Protein AF-A0A3D2C7F5-F1 (afdb_monomer)

Radius of gyration: 12.33 Å; Cα contacts (8 Å, |Δi|>4): 79; chains: 1; bounding box: 28×34×26 Å

Nearest PDB structures (foldseek):
  7ywy-assembly1_a  TM=8.731E-01  e=3.861E-03  Escherichia coli
  3qou-assembly1_A  TM=8.727E-01  e=4.564E-03  Escherichia coli K-12
  2r5s-assembly2_B  TM=8.500E-01  e=1.054E-02  Vibrio parahaemolyticus RIMD 2210633
  3qdn-assembly2_B  TM=8.853E-01  e=1.557E-02  Salmonella enterica subsp. enterica serovar Typhimurium
  3qdn-assembly1_A  TM=8.895E-01  e=3.040E-02  Salmonella enterica subsp. enterica serovar Typhimurium

Secondary structure (DSSP, 8-state):
-HHHHHHHHHH-TT-HHHHHHHHHHHHHTT-HHHHHHHHHHHHHH-TTHHHHHHHHHHHHHHHHH-TT-HHHHH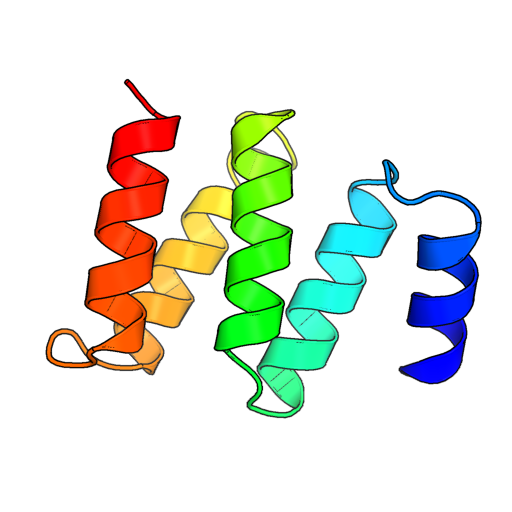HHHHHHHHH-

Mean predicted aligned error: 3.15 Å

Solvent-accessible surface area (backbone atoms only — not comparable to full-atom values): 4615 Å² total; per-residue (Å²): 108,76,67,59,48,48,55,53,29,73,76,40,78,80,39,58,70,49,40,50,54,46,19,52,52,28,45,76,73,64,39,50,68,63,13,47,54,35,30,52,48,41,37,67,76,42,53,62,46,77,83,32,40,38,57,54,50,46,56,50,52,26,59,75,63,28,86,85,27,69,65,34,51,55,50,50,53,52,50,54,68,61,76,110

Foldseek 3Di:
DLVVLVVVCVVPVPPLVSLQVNLVVCVVVVNPLSNLVSLLVCCLVPCCVPHNVSVVVLVVSLVVCPVPDPSSVVSVVSSVVSVD

Structure (mmCIF, N/CA/C/O backbone):
data_AF-A0A3D2C7F5-F1
#
_entry.id   AF-A0A3D2C7F5-F1
#
loop_
_atom_site.group_PDB
_atom_site.id
_atom_site.type_symbol
_atom_site.label_atom_id
_atom_site.label_alt_id
_atom_site.label_comp_id
_atom_site.label_asym_id
_atom_site.label_entity_id
_atom_site.label_seq_id
_atom_site.pdbx_PDB_ins_code
_atom_site.Cartn_x
_atom_site.Cartn_y
_atom_site.Cartn_z
_atom_site.occupancy
_atom_site.B_iso_or_equiv
_atom_site.auth_seq_id
_atom_site.auth_comp_id
_atom_site.auth_asym_id
_atom_site.auth_atom_id
_atom_site.pdbx_PDB_model_num
ATOM 1 N N . SER A 1 1 ? 0.600 -19.460 2.205 1.00 59.19 1 SER A N 1
ATOM 2 C CA . SER A 1 1 ? 0.252 -18.868 3.518 1.00 59.19 1 SER A CA 1
ATOM 3 C C . SER A 1 1 ? 0.983 -17.539 3.665 1.00 59.19 1 SER A C 1
ATOM 5 O O . SER A 1 1 ? 1.975 -17.351 2.970 1.00 59.19 1 SER A O 1
ATOM 7 N N . ALA A 1 2 ? 0.546 -16.632 4.548 1.00 65.31 2 ALA A N 1
ATOM 8 C CA . ALA A 1 2 ? 1.266 -15.379 4.834 1.00 65.31 2 ALA A CA 1
ATOM 9 C C . ALA A 1 2 ? 2.741 -15.611 5.244 1.00 65.31 2 ALA A C 1
ATOM 11 O O . ALA A 1 2 ? 3.617 -14.821 4.907 1.00 65.31 2 ALA A O 1
ATOM 12 N N . ALA A 1 3 ? 3.039 -16.750 5.886 1.00 71.44 3 ALA A N 1
ATOM 13 C CA . ALA A 1 3 ? 4.402 -17.146 6.246 1.00 71.44 3 ALA A CA 1
ATOM 14 C C . ALA A 1 3 ? 5.331 -17.343 5.031 1.00 71.44 3 ALA A C 1
ATOM 16 O O . ALA A 1 3 ? 6.460 -16.866 5.063 1.00 71.44 3 ALA A O 1
ATOM 17 N N . ALA A 1 4 ? 4.844 -17.972 3.954 1.00 75.00 4 ALA A N 1
ATOM 18 C CA . ALA A 1 4 ? 5.633 -18.203 2.739 1.00 75.00 4 ALA A CA 1
ATOM 19 C C . ALA A 1 4 ? 5.944 -16.899 1.981 1.00 75.00 4 ALA A C 1
ATOM 21 O O . ALA A 1 4 ? 7.021 -16.753 1.415 1.00 75.00 4 ALA A O 1
ATOM 22 N N . TRP A 1 5 ? 5.018 -15.933 2.002 1.00 77.69 5 TRP A N 1
ATOM 23 C CA . TRP A 1 5 ? 5.235 -14.616 1.394 1.00 77.69 5 TRP A CA 1
ATOM 24 C C . TRP A 1 5 ? 6.286 -13.802 2.142 1.00 77.69 5 TRP A C 1
ATOM 26 O O . TRP A 1 5 ? 7.104 -13.136 1.514 1.00 77.69 5 TRP A O 1
ATOM 36 N N . ARG A 1 6 ? 6.296 -13.886 3.477 1.00 77.25 6 ARG A N 1
ATOM 37 C CA . ARG A 1 6 ? 7.294 -13.199 4.299 1.00 77.25 6 ARG A CA 1
ATOM 38 C C . ARG A 1 6 ? 8.697 -13.766 4.101 1.00 77.25 6 ARG A C 1
ATOM 40 O O . ARG A 1 6 ? 9.612 -12.989 3.894 1.00 77.25 6 ARG A O 1
ATOM 47 N N . GLU A 1 7 ? 8.854 -15.088 4.105 1.00 84.38 7 GLU A N 1
ATOM 48 C CA . GLU A 1 7 ? 10.161 -15.722 3.876 1.00 84.38 7 GLU A CA 1
ATOM 49 C C . GLU A 1 7 ? 10.733 -15.370 2.496 1.00 84.38 7 GLU A C 1
ATOM 51 O O . GLU A 1 7 ? 11.903 -15.016 2.374 1.00 84.38 7 GLU A O 1
ATOM 56 N N . ALA A 1 8 ? 9.887 -15.383 1.462 1.00 84.38 8 ALA A N 1
ATOM 57 C CA . ALA A 1 8 ? 10.293 -14.964 0.127 1.00 84.38 8 ALA A CA 1
ATOM 58 C C . ALA A 1 8 ? 10.707 -13.481 0.091 1.00 84.38 8 ALA A C 1
ATOM 60 O O . ALA A 1 8 ? 11.683 -13.131 -0.569 1.00 84.38 8 ALA A O 1
ATOM 61 N N . LEU A 1 9 ? 9.984 -12.611 0.805 1.00 86.06 9 LEU A N 1
ATOM 62 C CA . LEU A 1 9 ? 10.293 -11.183 0.861 1.00 86.06 9 LEU A CA 1
ATOM 63 C C . LEU A 1 9 ? 11.549 -10.888 1.694 1.00 86.06 9 LEU A C 1
ATOM 65 O O . LEU A 1 9 ? 12.278 -9.961 1.370 1.00 86.06 9 LEU A O 1
ATOM 69 N N . ASP A 1 10 ? 11.836 -11.674 2.730 1.00 87.19 10 ASP A N 1
ATOM 70 C CA . ASP A 1 10 ? 13.084 -11.560 3.491 1.00 87.19 10 ASP A CA 1
ATOM 71 C C . ASP A 1 10 ? 14.297 -11.958 2.627 1.00 87.19 10 ASP A C 1
ATOM 73 O O . ASP A 1 10 ? 15.371 -11.368 2.756 1.00 87.19 10 ASP A O 1
ATOM 77 N N . ALA A 1 11 ? 14.121 -12.924 1.717 1.00 91.00 11 ALA A N 1
ATOM 78 C CA . ALA A 1 11 ? 15.153 -13.353 0.773 1.00 91.00 11 ALA A CA 1
ATOM 79 C C . ALA A 1 11 ? 15.381 -12.353 -0.377 1.00 91.00 11 ALA A C 1
ATOM 81 O O . ALA A 1 11 ? 16.520 -12.173 -0.809 1.00 91.00 11 ALA A O 1
ATOM 82 N N . ASP A 1 12 ? 14.325 -11.691 -0.859 1.00 88.94 12 ASP A N 1
ATOM 83 C CA . ASP A 1 12 ? 14.420 -10.611 -1.848 1.00 88.94 12 ASP A CA 1
ATOM 84 C C . ASP A 1 12 ? 13.476 -9.444 -1.503 1.00 88.94 12 ASP A C 1
ATOM 86 O O . ASP A 1 12 ? 12.366 -9.335 -2.042 1.00 88.94 12 ASP A O 1
ATOM 90 N N . PRO A 1 13 ? 13.926 -8.518 -0.633 1.00 87.06 13 PRO A N 1
ATOM 91 C CA . PRO A 1 13 ? 13.109 -7.389 -0.196 1.00 87.06 13 PRO A CA 1
ATOM 92 C C . PRO A 1 13 ? 12.761 -6.409 -1.314 1.00 87.06 13 PRO A C 1
ATOM 94 O O . PRO A 1 13 ? 11.857 -5.595 -1.137 1.00 87.06 13 PRO A O 1
ATOM 97 N N . SER A 1 14 ? 13.474 -6.458 -2.444 1.00 90.56 14 SER A N 1
ATOM 98 C CA . SER A 1 14 ? 13.287 -5.567 -3.596 1.00 90.56 14 SER A CA 1
ATOM 99 C C . SER A 1 14 ? 12.303 -6.115 -4.632 1.00 90.56 14 SER A C 1
ATOM 101 O O . SER A 1 14 ? 11.940 -5.428 -5.596 1.00 90.56 14 SER A O 1
ATOM 103 N N . ASN A 1 15 ? 11.844 -7.354 -4.436 1.00 94.38 15 ASN A N 1
ATOM 104 C CA . ASN A 1 15 ? 10.910 -8.001 -5.334 1.00 94.38 15 ASN A CA 1
ATOM 105 C C . ASN A 1 15 ? 9.520 -7.366 -5.232 1.00 94.38 15 ASN A C 1
ATOM 107 O O . ASN A 1 15 ? 8.747 -7.623 -4.305 1.00 94.38 15 ASN A O 1
ATOM 111 N N . ARG A 1 16 ? 9.179 -6.551 -6.228 1.00 95.00 16 ARG A N 1
ATOM 112 C CA . ARG A 1 16 ? 7.909 -5.815 -6.268 1.00 95.00 16 ARG A CA 1
ATOM 113 C C . ARG A 1 16 ? 6.694 -6.735 -6.356 1.00 95.00 16 ARG A C 1
ATOM 115 O O . ARG A 1 16 ? 5.660 -6.395 -5.793 1.00 95.00 16 ARG A O 1
ATOM 122 N N . ASP A 1 17 ? 6.805 -7.905 -6.989 1.00 95.56 17 ASP A N 1
ATOM 123 C CA . ASP A 1 17 ? 5.706 -8.878 -7.028 1.00 95.56 17 ASP A CA 1
ATOM 124 C C . ASP A 1 17 ? 5.447 -9.502 -5.652 1.00 95.56 17 ASP A C 1
ATOM 126 O O . ASP A 1 17 ? 4.287 -9.677 -5.268 1.00 95.56 17 ASP A O 1
ATOM 130 N N . LEU A 1 18 ? 6.500 -9.763 -4.870 1.00 94.94 18 LEU A N 1
ATOM 131 C CA . LEU A 1 18 ? 6.356 -10.207 -3.481 1.00 94.94 18 LEU A CA 1
ATOM 132 C C . LEU A 1 18 ? 5.801 -9.094 -2.588 1.00 94.94 18 LEU A C 1
ATOM 134 O O . LEU A 1 18 ? 4.875 -9.344 -1.816 1.00 94.94 18 LEU A O 1
ATOM 138 N N . GLN A 1 19 ? 6.300 -7.859 -2.722 1.00 95.81 19 GLN A N 1
ATOM 139 C CA . GLN A 1 19 ? 5.762 -6.702 -1.997 1.00 95.81 19 GLN A CA 1
ATOM 140 C C . GLN A 1 19 ? 4.277 -6.480 -2.323 1.00 95.81 19 GLN A C 1
ATOM 142 O O . GLN A 1 19 ? 3.475 -6.249 -1.418 1.00 95.81 19 GLN A O 1
ATOM 147 N N . TRP A 1 20 ? 3.896 -6.587 -3.600 1.00 97.00 20 TRP A N 1
ATOM 148 C CA . TRP A 1 20 ? 2.519 -6.464 -4.073 1.00 97.00 20 TRP A CA 1
ATOM 149 C C . TRP A 1 20 ? 1.624 -7.551 -3.477 1.00 97.00 20 TRP A C 1
ATOM 151 O O . TRP A 1 20 ? 0.600 -7.247 -2.864 1.00 97.00 20 TRP A O 1
ATOM 161 N N . GLY A 1 21 ? 2.026 -8.820 -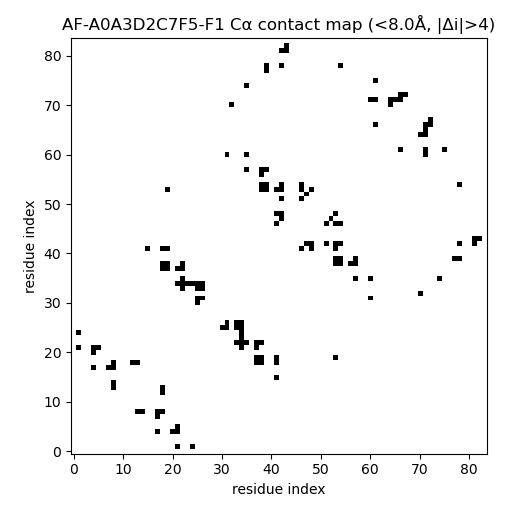3.604 1.00 94.69 21 GLY A N 1
ATOM 162 C CA . GLY A 1 21 ? 1.284 -9.952 -3.049 1.00 94.69 21 GLY A CA 1
ATOM 163 C C . GLY A 1 21 ? 1.105 -9.842 -1.534 1.00 94.69 21 GLY A C 1
ATOM 164 O O . GLY A 1 21 ? -0.004 -10.013 -1.025 1.00 94.69 21 GLY A O 1
ATOM 165 N N . MET A 1 22 ? 2.170 -9.474 -0.818 1.00 94.31 22 MET A N 1
ATOM 166 C CA . MET A 1 22 ? 2.137 -9.307 0.634 1.00 94.31 22 MET A CA 1
ATOM 167 C C . MET A 1 22 ? 1.271 -8.113 1.060 1.00 94.31 22 MET A C 1
ATOM 169 O O . MET A 1 22 ? 0.534 -8.214 2.038 1.00 94.31 22 MET A O 1
ATOM 173 N N . ALA A 1 23 ? 1.278 -7.007 0.310 1.00 96.31 23 ALA A N 1
ATOM 174 C CA . ALA A 1 23 ? 0.388 -5.878 0.576 1.00 96.31 23 ALA A CA 1
ATOM 175 C C . ALA A 1 23 ? -1.091 -6.279 0.479 1.00 96.31 23 ALA A C 1
ATOM 177 O O . ALA A 1 23 ? -1.898 -5.892 1.324 1.00 96.31 23 ALA A O 1
ATOM 178 N N . HIS A 1 24 ? -1.446 -7.090 -0.519 1.00 95.00 24 HIS A N 1
ATOM 179 C CA . HIS A 1 24 ? -2.799 -7.626 -0.648 1.00 95.00 24 HIS A CA 1
ATOM 180 C C . HIS A 1 24 ? -3.156 -8.602 0.473 1.00 95.00 24 HIS A C 1
ATOM 182 O O . HIS A 1 24 ? -4.276 -8.545 0.978 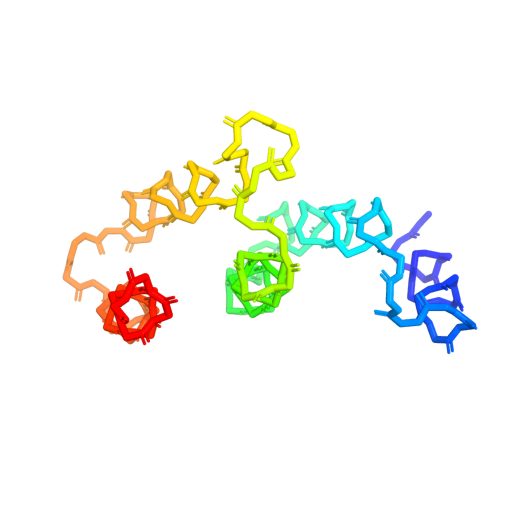1.00 95.00 24 HIS A O 1
ATOM 188 N N . ALA A 1 25 ? -2.219 -9.455 0.895 1.00 93.44 25 ALA A N 1
ATOM 189 C CA . ALA A 1 25 ? -2.430 -10.342 2.035 1.00 93.44 25 ALA A CA 1
ATOM 190 C C . ALA A 1 25 ? -2.733 -9.543 3.315 1.00 93.44 25 ALA A C 1
ATOM 192 O O . ALA A 1 25 ? -3.747 -9.797 3.961 1.00 93.44 25 ALA A O 1
ATOM 193 N N . TYR A 1 26 ? -1.936 -8.511 3.613 1.00 94.56 26 TYR A N 1
ATOM 194 C CA . TYR A 1 26 ? -2.184 -7.624 4.753 1.00 94.56 26 TYR A CA 1
ATOM 195 C C . TYR A 1 26 ? -3.539 -6.915 4.672 1.00 94.56 26 TYR A C 1
ATOM 197 O O . TYR A 1 26 ? -4.244 -6.821 5.673 1.00 94.56 26 TYR A O 1
ATOM 205 N N . ALA A 1 27 ? -3.938 -6.453 3.485 1.00 94.50 27 ALA A N 1
ATOM 206 C CA . ALA A 1 27 ? -5.234 -5.808 3.303 1.00 94.50 27 ALA A CA 1
ATOM 207 C C . ALA A 1 27 ? -6.409 -6.761 3.582 1.00 94.50 27 ALA A C 1
ATOM 209 O O . ALA A 1 27 ? -7.368 -6.363 4.238 1.00 94.50 27 ALA A O 1
ATOM 210 N N . VAL A 1 28 ? -6.319 -8.023 3.143 1.00 93.44 28 VAL A N 1
ATOM 211 C CA . VAL A 1 28 ? -7.327 -9.062 3.433 1.00 93.44 28 VAL A CA 1
ATOM 212 C C . VAL A 1 28 ? -7.400 -9.376 4.932 1.00 93.44 28 VAL A C 1
ATOM 214 O O . VAL A 1 28 ? -8.485 -9.616 5.453 1.00 93.44 28 VAL A O 1
ATOM 217 N N . GLU A 1 29 ? -6.268 -9.334 5.634 1.00 93.25 29 GLU A N 1
ATOM 218 C CA . GLU A 1 29 ? -6.191 -9.518 7.091 1.00 93.25 29 GLU A CA 1
ATOM 219 C C . GLU A 1 29 ? -6.633 -8.273 7.890 1.00 93.25 29 GLU A C 1
ATOM 221 O O . GLU A 1 29 ? -6.760 -8.332 9.112 1.00 93.25 29 GLU A O 1
ATOM 226 N N . GLY A 1 30 ? -6.898 -7.148 7.217 1.00 93.31 30 GLY A N 1
ATOM 227 C CA . GLY A 1 30 ? -7.299 -5.882 7.835 1.00 93.31 30 GLY A CA 1
ATOM 228 C C . GLY A 1 30 ? -6.136 -5.011 8.325 1.00 93.31 30 GLY A C 1
ATOM 229 O O . GLY A 1 30 ? -6.373 -3.915 8.839 1.00 93.31 30 GLY A O 1
ATOM 230 N N . ASP A 1 31 ? -4.883 -5.434 8.127 1.00 95.50 31 ASP A N 1
ATOM 231 C CA . ASP A 1 31 ? -3.694 -4.627 8.422 1.00 95.50 31 ASP A CA 1
ATOM 232 C C . ASP A 1 31 ? -3.399 -3.646 7.275 1.00 95.50 31 ASP A C 1
ATOM 234 O O . ASP A 1 31 ? -2.450 -3.765 6.492 1.00 95.50 31 ASP A O 1
ATOM 238 N N . LEU A 1 32 ? -4.254 -2.629 7.169 1.00 95.69 32 LEU A N 1
ATOM 239 C CA . LEU A 1 32 ? -4.122 -1.591 6.150 1.00 95.69 32 LEU A CA 1
ATOM 240 C C . LEU A 1 32 ? -2.819 -0.789 6.292 1.00 95.69 32 LEU A C 1
ATOM 242 O O . LEU A 1 32 ? -2.319 -0.260 5.301 1.00 95.69 32 LEU A O 1
ATOM 246 N N . GLU A 1 33 ? -2.247 -0.671 7.495 1.00 96.75 33 GLU A N 1
ATOM 247 C CA . GLU A 1 33 ? -0.996 0.068 7.680 1.00 96.75 33 GLU A CA 1
ATOM 248 C C . GLU A 1 33 ? 0.193 -0.668 7.051 1.00 96.75 33 GLU A C 1
ATOM 250 O O . GLU A 1 33 ? 0.991 -0.034 6.348 1.00 96.75 33 GLU A O 1
ATOM 255 N N . ALA A 1 34 ? 0.298 -1.982 7.258 1.00 96.25 34 ALA A N 1
ATOM 256 C CA . ALA A 1 34 ? 1.330 -2.798 6.629 1.00 96.25 34 ALA A CA 1
ATOM 257 C C . ALA A 1 34 ? 1.172 -2.832 5.100 1.00 96.25 34 ALA A C 1
ATOM 259 O O . ALA A 1 34 ? 2.156 -2.637 4.376 1.00 96.25 34 ALA A O 1
ATOM 260 N N . ALA A 1 35 ? -0.064 -2.967 4.605 1.00 97.56 35 ALA A N 1
ATOM 261 C CA . ALA A 1 35 ? -0.365 -2.922 3.175 1.00 97.56 35 ALA A CA 1
ATOM 262 C C . ALA A 1 35 ? 0.079 -1.596 2.532 1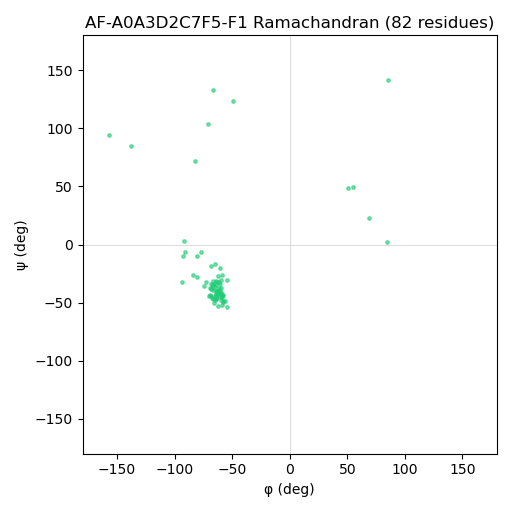.00 97.56 35 ALA A C 1
ATOM 264 O O . ALA A 1 35 ? 0.849 -1.582 1.567 1.00 97.56 35 ALA A O 1
ATOM 265 N N . LEU A 1 36 ? -0.337 -0.463 3.108 1.00 98.25 36 LEU A N 1
ATOM 266 C CA . LEU A 1 36 ? -0.001 0.869 2.600 1.00 98.25 36 LEU A CA 1
ATOM 267 C C . LEU A 1 36 ? 1.505 1.155 2.636 1.00 98.25 36 LEU A C 1
ATOM 269 O O . LEU A 1 36 ? 2.013 1.868 1.769 1.00 98.25 36 LEU A O 1
ATOM 273 N N . LYS A 1 37 ? 2.235 0.611 3.617 1.00 97.88 37 LYS A N 1
ATOM 274 C CA . LYS A 1 37 ? 3.696 0.744 3.692 1.00 97.88 37 LYS A CA 1
ATOM 275 C C . LYS A 1 37 ? 4.385 0.071 2.504 1.00 97.88 37 LYS A C 1
ATOM 277 O O . LYS A 1 37 ? 5.266 0.696 1.917 1.00 97.88 37 LYS A O 1
ATOM 282 N N . LEU A 1 38 ? 3.982 -1.151 2.153 1.00 97.50 38 LEU A N 1
ATOM 283 C CA . LEU A 1 38 ? 4.540 -1.890 1.016 1.00 97.50 38 LEU A CA 1
ATOM 284 C C . LEU A 1 38 ? 4.198 -1.219 -0.316 1.00 97.50 38 LEU A C 1
ATOM 286 O O . LEU A 1 38 ? 5.092 -0.967 -1.118 1.00 97.50 38 LEU A O 1
ATOM 290 N N . LEU A 1 39 ? 2.937 -0.831 -0.519 1.00 98.38 39 LEU A N 1
ATOM 291 C CA . LEU A 1 39 ? 2.525 -0.146 -1.749 1.00 98.38 39 LEU A CA 1
ATOM 292 C C . LEU A 1 39 ? 3.261 1.188 -1.941 1.00 98.38 39 LEU A C 1
ATOM 294 O O . LEU A 1 39 ? 3.683 1.504 -3.049 1.00 98.38 39 LEU A O 1
ATOM 298 N N . LEU A 1 40 ? 3.487 1.950 -0.866 1.00 98.50 40 LEU A N 1
ATOM 299 C CA . LEU A 1 40 ? 4.270 3.185 -0.930 1.00 98.50 40 LEU A CA 1
ATOM 300 C C . LEU A 1 40 ? 5.750 2.930 -1.263 1.00 98.50 40 LEU A C 1
ATOM 302 O O . LEU A 1 40 ? 6.401 3.793 -1.851 1.00 98.50 40 LEU A O 1
ATOM 306 N N . THR A 1 41 ? 6.314 1.793 -0.851 1.00 97.69 41 THR A N 1
ATOM 307 C CA . THR A 1 41 ? 7.660 1.387 -1.285 1.00 97.69 41 THR A CA 1
ATOM 308 C C . THR A 1 41 ? 7.675 1.132 -2.788 1.00 97.69 41 THR A C 1
ATOM 310 O O . THR A 1 41 ? 8.492 1.737 -3.473 1.00 97.69 41 THR A O 1
ATOM 313 N N . ILE A 1 42 ? 6.704 0.377 -3.313 1.00 98.19 42 ILE A N 1
ATOM 314 C CA . ILE A 1 42 ? 6.583 0.147 -4.759 1.00 98.19 42 ILE A CA 1
ATOM 315 C C . ILE A 1 42 ? 6.478 1.477 -5.516 1.00 98.19 42 ILE A C 1
ATOM 317 O O . ILE A 1 42 ? 7.239 1.693 -6.448 1.00 98.19 42 ILE A O 1
ATOM 321 N N . VAL A 1 43 ? 5.609 2.408 -5.094 1.00 98.25 43 VAL A N 1
ATOM 322 C CA . VAL A 1 43 ? 5.463 3.714 -5.775 1.00 98.25 43 VAL A CA 1
ATOM 323 C C . VAL A 1 43 ? 6.761 4.531 -5.750 1.00 98.25 43 VAL A C 1
ATOM 325 O O . VAL A 1 43 ? 7.068 5.199 -6.735 1.00 98.25 43 VAL A O 1
ATOM 328 N N . ARG A 1 44 ? 7.526 4.483 -4.649 1.00 96.94 44 ARG A N 1
ATOM 329 C CA . ARG A 1 44 ? 8.831 5.162 -4.545 1.00 96.94 44 ARG A CA 1
ATOM 330 C C . ARG A 1 44 ? 9.868 4.592 -5.505 1.00 96.94 44 ARG A C 1
ATOM 332 O O . ARG A 1 44 ? 10.700 5.342 -6.000 1.00 96.94 44 ARG A O 1
ATOM 339 N N . GLU A 1 45 ? 9.847 3.284 -5.725 1.00 96.06 45 GLU A N 1
ATOM 340 C CA . GLU A 1 45 ? 10.873 2.583 -6.499 1.00 96.06 45 GLU A CA 1
ATOM 341 C C . GLU A 1 45 ? 10.520 2.416 -7.981 1.00 96.06 45 GLU A C 1
ATOM 343 O O . GLU A 1 45 ? 11.413 2.354 -8.821 1.00 96.06 45 GLU A O 1
ATOM 348 N N . ASP A 1 46 ? 9.237 2.274 -8.304 1.00 97.00 46 ASP A N 1
ATOM 349 C CA . ASP A 1 46 ? 8.708 2.186 -9.661 1.00 97.00 46 ASP A CA 1
ATOM 350 C C . ASP A 1 46 ? 7.231 2.598 -9.673 1.00 97.00 46 ASP A C 1
ATOM 352 O O . ASP A 1 46 ? 6.316 1.795 -9.475 1.00 97.00 46 ASP A O 1
ATOM 356 N N . ARG A 1 47 ? 6.991 3.878 -9.957 1.00 96.00 47 ARG A N 1
ATOM 357 C CA . ARG A 1 47 ? 5.637 4.418 -10.112 1.00 96.00 47 ARG A CA 1
ATOM 358 C C . ARG A 1 47 ? 4.853 3.738 -11.239 1.00 96.00 47 ARG A C 1
ATOM 360 O O . ARG A 1 47 ? 3.632 3.680 -11.162 1.00 96.00 47 ARG A O 1
ATOM 367 N N . SER A 1 48 ? 5.518 3.262 -12.291 1.00 97.12 48 SER A N 1
ATOM 368 C CA . SER A 1 48 ? 4.849 2.649 -13.443 1.00 97.12 48 SER A CA 1
ATOM 369 C C . SER A 1 48 ? 4.449 1.194 -13.206 1.00 97.12 48 SER A C 1
ATOM 371 O O . SER A 1 48 ? 3.675 0.647 -13.992 1.00 97.12 48 SER A O 1
ATOM 373 N N . TYR A 1 49 ? 4.919 0.586 -12.110 1.00 98.00 49 TYR A N 1
ATOM 374 C CA . TYR A 1 49 ? 4.657 -0.806 -11.774 1.00 98.00 49 TYR A CA 1
ATOM 375 C C . TYR A 1 49 ? 3.164 -1.146 -11.871 1.00 98.00 49 TYR A C 1
ATOM 377 O O . TYR A 1 49 ? 2.319 -0.527 -11.213 1.00 98.00 49 TYR A O 1
ATOM 385 N N . ARG A 1 50 ? 2.854 -2.157 -12.695 1.00 97.62 50 ARG A N 1
ATOM 386 C CA . ARG A 1 50 ? 1.485 -2.608 -13.007 1.00 97.62 50 ARG A CA 1
ATOM 387 C C . ARG A 1 50 ? 0.559 -1.461 -13.428 1.00 97.62 50 ARG A C 1
ATOM 389 O O . ARG A 1 50 ? -0.531 -1.327 -12.877 1.00 97.62 50 ARG A O 1
ATOM 396 N N . ASP A 1 51 ? 1.016 -0.624 -14.355 1.00 97.81 51 ASP A N 1
ATOM 397 C CA . ASP A 1 51 ? 0.264 0.519 -14.888 1.00 97.81 51 ASP A CA 1
ATOM 398 C C . ASP A 1 51 ? -0.215 1.476 -13.782 1.00 97.81 51 ASP A C 1
ATOM 400 O O . ASP A 1 51 ? -1.385 1.857 -13.710 1.00 97.81 51 ASP A O 1
ATOM 404 N N . ASP A 1 52 ? 0.708 1.858 -12.888 1.00 97.81 52 ASP A N 1
ATOM 405 C CA . ASP A 1 52 ? 0.432 2.704 -11.710 1.00 97.81 52 ASP A CA 1
ATOM 406 C C . ASP A 1 52 ? -0.435 1.995 -10.639 1.00 97.81 52 ASP A C 1
ATOM 408 O O . ASP A 1 52 ? -1.098 2.614 -9.795 1.00 97.81 52 ASP A O 1
ATOM 412 N N . GLY A 1 53 ? -0.424 0.658 -10.654 1.00 98.25 53 GLY A N 1
ATOM 413 C CA . GLY A 1 53 ? -1.276 -0.201 -9.836 1.00 98.25 53 GLY A CA 1
ATOM 414 C C . GLY A 1 53 ? -1.091 0.003 -8.333 1.00 98.25 53 GLY A C 1
ATOM 415 O O . GLY A 1 53 ? -2.073 0.002 -7.589 1.00 98.25 53 GLY A O 1
ATOM 416 N N . ALA A 1 54 ? 0.140 0.250 -7.871 1.00 98.31 54 ALA A N 1
ATOM 417 C CA . ALA A 1 54 ? 0.423 0.490 -6.453 1.00 98.31 54 ALA A CA 1
ATOM 418 C C . ALA A 1 54 ? -0.226 1.781 -5.937 1.00 98.31 54 ALA A C 1
ATOM 420 O O . ALA A 1 54 ? -0.885 1.769 -4.894 1.00 98.31 54 ALA A O 1
ATOM 421 N N . ARG A 1 55 ? -0.136 2.876 -6.701 1.00 98.31 55 ARG A N 1
ATOM 422 C CA . ARG A 1 55 ? -0.809 4.136 -6.366 1.00 98.31 55 ARG A CA 1
ATOM 423 C C . ARG A 1 55 ? -2.323 3.953 -6.357 1.00 98.31 55 ARG A C 1
ATOM 425 O O . ARG A 1 55 ? -2.985 4.396 -5.421 1.00 98.31 55 ARG A O 1
ATOM 432 N N . LEU A 1 56 ? -2.874 3.287 -7.373 1.00 98.38 56 LEU A N 1
ATOM 433 C CA . LEU A 1 56 ? -4.314 3.042 -7.474 1.00 98.38 56 LEU A CA 1
ATOM 434 C C . LEU A 1 56 ? -4.839 2.191 -6.308 1.00 98.38 56 LEU A C 1
ATOM 436 O O . LEU A 1 56 ? -5.903 2.496 -5.768 1.00 98.38 56 LEU A O 1
ATOM 440 N N . ALA A 1 57 ? -4.088 1.176 -5.877 1.00 98.12 57 ALA A N 1
ATOM 441 C CA . ALA A 1 57 ? -4.425 0.374 -4.705 1.00 98.12 57 ALA A CA 1
ATOM 442 C C . ALA A 1 57 ? -4.437 1.219 -3.419 1.00 98.12 57 ALA A C 1
ATOM 444 O O . ALA A 1 57 ? -5.404 1.152 -2.660 1.00 98.12 57 ALA A O 1
ATOM 445 N N . MET A 1 58 ? -3.436 2.085 -3.209 1.00 98.25 58 MET A N 1
ATOM 446 C CA . MET A 1 58 ? -3.422 3.006 -2.062 1.00 98.25 58 MET A CA 1
ATOM 447 C C . MET A 1 58 ? -4.652 3.922 -2.046 1.00 98.25 58 MET A C 1
ATOM 449 O O . MET A 1 58 ? -5.269 4.102 -0.998 1.00 98.25 58 MET A O 1
ATOM 453 N N . LEU A 1 59 ? -5.043 4.475 -3.201 1.00 97.12 59 LEU A N 1
ATOM 454 C CA . LEU A 1 59 ? -6.220 5.343 -3.301 1.00 97.12 59 LEU A CA 1
ATOM 455 C C . LEU A 1 59 ? -7.514 4.618 -2.909 1.00 97.12 59 LEU A C 1
ATOM 457 O O . LEU A 1 59 ? -8.321 5.193 -2.177 1.00 97.12 59 LEU A O 1
ATOM 461 N N . ARG A 1 60 ? -7.688 3.360 -3.333 1.00 96.56 60 ARG A N 1
ATOM 462 C CA . ARG A 1 60 ? -8.836 2.525 -2.935 1.00 96.56 60 ARG A CA 1
ATOM 463 C C . ARG A 1 60 ? -8.836 2.250 -1.433 1.00 96.56 60 ARG A C 1
ATOM 465 O O . ARG A 1 60 ? -9.836 2.503 -0.771 1.00 96.56 60 ARG A O 1
ATOM 472 N N . MET A 1 61 ? -7.691 1.866 -0.868 1.00 96.06 61 MET A N 1
ATOM 473 C CA . MET A 1 61 ? -7.560 1.63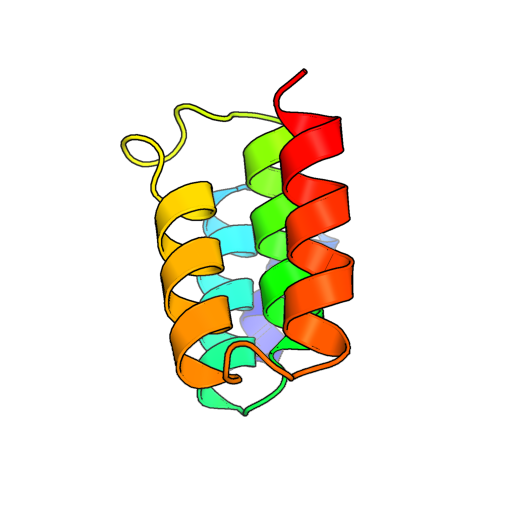4 0.577 1.00 96.06 61 MET A CA 1
ATOM 474 C C . MET A 1 61 ? -7.846 2.896 1.402 1.00 96.06 61 MET A C 1
ATOM 476 O O . MET A 1 61 ? -8.381 2.815 2.506 1.00 96.06 61 MET A O 1
ATOM 480 N N . PHE A 1 62 ? -7.536 4.090 0.885 1.00 95.44 62 PHE A N 1
ATOM 481 C CA . PHE A 1 62 ? -7.917 5.336 1.554 1.00 95.44 62 PHE A CA 1
ATOM 482 C C . PHE A 1 62 ? -9.430 5.560 1.581 1.00 95.44 62 PHE A C 1
ATOM 484 O O . PHE A 1 62 ? -9.926 6.134 2.549 1.00 95.44 62 PHE A O 1
ATOM 491 N N . GLN A 1 63 ? -10.146 5.152 0.530 1.00 92.50 63 GLN A N 1
ATOM 492 C CA . GLN A 1 63 ? -11.609 5.221 0.483 1.00 92.50 63 GLN A CA 1
ATOM 493 C C . GLN A 1 63 ? -12.223 4.219 1.466 1.00 92.50 63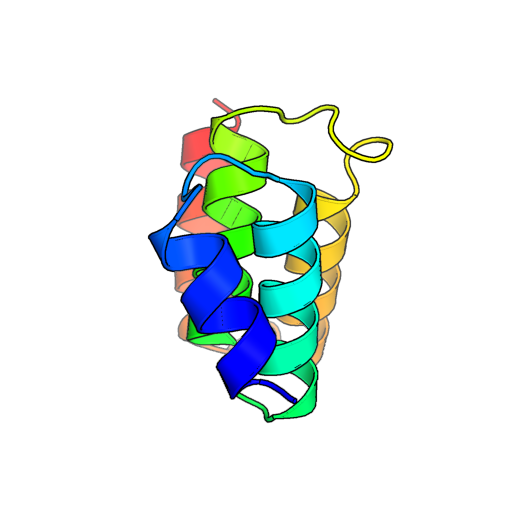 GLN A C 1
ATOM 495 O O . GLN A 1 63 ? -13.112 4.590 2.228 1.00 92.50 63 GLN A O 1
ATOM 500 N N . GLU A 1 64 ? -11.692 2.995 1.513 1.00 91.00 64 GLU A N 1
ATOM 501 C CA . GLU A 1 64 ? -12.128 1.930 2.428 1.00 91.00 64 GLU A CA 1
ATOM 502 C C . GLU A 1 64 ? -11.890 2.290 3.901 1.00 91.00 64 GLU A C 1
ATOM 504 O O . GLU A 1 64 ? -12.778 2.128 4.734 1.00 91.00 64 GLU A O 1
ATOM 509 N N . ALA A 1 65 ? -10.722 2.855 4.226 1.00 90.75 65 ALA A N 1
ATOM 510 C CA . ALA A 1 65 ? -10.421 3.340 5.574 1.00 90.75 65 ALA A CA 1
ATOM 511 C C . ALA A 1 65 ? -11.259 4.573 5.973 1.00 90.75 65 ALA A C 1
ATOM 513 O O . ALA A 1 65 ? -11.344 4.904 7.157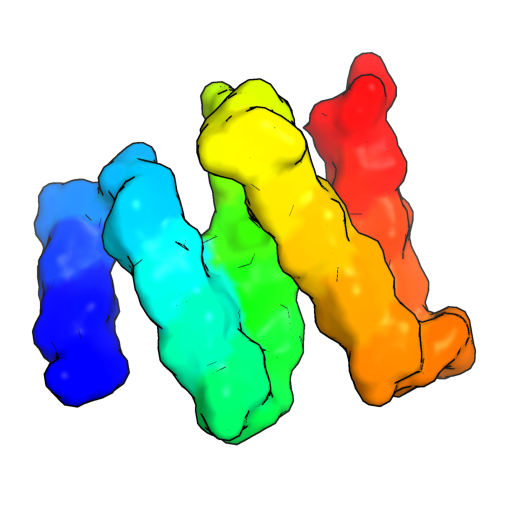 1.00 90.75 65 ALA A O 1
ATOM 514 N N . GLY A 1 66 ? -11.848 5.269 4.997 1.00 89.69 66 GLY A N 1
ATOM 515 C CA . GLY A 1 66 ? -12.611 6.500 5.164 1.00 89.69 66 GLY A CA 1
ATOM 516 C C . GLY A 1 66 ? -11.750 7.769 5.177 1.00 89.69 66 GLY A C 1
ATOM 517 O O . GLY A 1 66 ? -10.685 7.840 5.794 1.00 89.69 66 GLY A O 1
ATOM 518 N N . ASP A 1 67 ? -12.263 8.840 4.565 1.00 74.44 67 ASP A N 1
ATOM 519 C CA . ASP A 1 67 ? -11.540 10.109 4.369 1.00 74.44 67 ASP A CA 1
ATOM 520 C C . ASP A 1 67 ? -11.069 10.790 5.662 1.00 74.44 67 ASP A C 1
ATOM 522 O O . ASP A 1 67 ? -10.088 11.539 5.667 1.00 74.44 67 ASP A O 1
ATOM 526 N N . ARG A 1 68 ? -11.759 10.531 6.779 1.00 84.19 68 ARG A N 1
ATOM 527 C CA . ARG A 1 68 ? -11.414 11.071 8.102 1.00 84.19 68 ARG A CA 1
ATOM 528 C C . ARG A 1 68 ? -10.496 10.152 8.910 1.00 84.19 68 ARG A C 1
ATOM 530 O O . ARG A 1 68 ? -10.149 10.508 10.039 1.00 84.19 68 ARG A O 1
ATOM 537 N N . SER A 1 69 ? -10.052 9.028 8.355 1.00 94.88 69 SER A N 1
ATOM 538 C CA . SER A 1 69 ? -9.092 8.151 9.017 1.00 94.88 69 SER A CA 1
ATOM 539 C C . SER A 1 69 ? -7.732 8.830 9.161 1.00 94.88 69 SER A C 1
ATOM 541 O O . SER A 1 69 ? -7.189 9.418 8.220 1.00 94.88 69 SER A O 1
ATOM 543 N N . ALA A 1 70 ? -7.155 8.740 10.361 1.00 96.44 70 ALA A N 1
ATOM 544 C CA . ALA A 1 70 ? -5.790 9.194 10.606 1.00 96.44 70 ALA A CA 1
ATOM 545 C C . ALA A 1 70 ? -4.780 8.432 9.730 1.00 96.44 70 ALA A C 1
ATOM 547 O O . ALA A 1 70 ? -3.811 9.030 9.255 1.00 96.44 70 ALA A O 1
ATOM 548 N N . LEU A 1 71 ? -5.047 7.149 9.460 1.00 95.75 71 LEU A N 1
ATOM 549 C CA . LEU A 1 71 ? -4.219 6.304 8.606 1.00 95.75 71 LEU A CA 1
ATOM 550 C C . LEU A 1 71 ? -4.239 6.797 7.153 1.00 95.75 71 LEU A C 1
ATOM 552 O O . LEU A 1 71 ? -3.179 7.055 6.581 1.00 95.75 71 LEU A O 1
ATOM 556 N N . ALA A 1 72 ? -5.432 7.019 6.590 1.00 95.88 72 ALA A N 1
ATOM 557 C CA . ALA A 1 72 ? -5.582 7.530 5.228 1.00 95.88 72 ALA A CA 1
ATOM 558 C C . ALA A 1 72 ? -4.893 8.895 5.059 1.00 95.88 72 ALA A C 1
ATOM 560 O O . ALA A 1 72 ? -4.119 9.084 4.122 1.00 95.88 72 ALA A O 1
ATOM 561 N N . A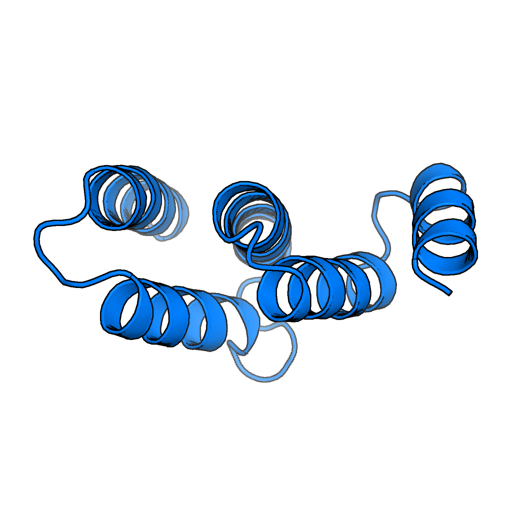RG A 1 73 ? -5.076 9.830 6.006 1.00 96.69 73 ARG A N 1
ATOM 562 C CA . ARG A 1 73 ? -4.384 11.134 5.977 1.00 96.69 73 ARG A CA 1
ATOM 563 C C . ARG A 1 73 ? -2.859 11.001 6.013 1.00 96.69 73 ARG A C 1
ATOM 565 O O . ARG A 1 73 ? -2.174 11.670 5.241 1.00 96.69 73 ARG A O 1
ATOM 572 N N . LYS A 1 74 ? -2.326 10.148 6.897 1.00 97.19 74 LYS A N 1
ATOM 573 C CA . LYS A 1 74 ? -0.880 9.898 7.029 1.00 97.19 74 LYS A CA 1
ATOM 574 C C . LYS A 1 74 ? -0.287 9.415 5.708 1.00 97.19 74 LYS A C 1
ATOM 576 O O . LYS A 1 74 ? 0.737 9.937 5.274 1.00 97.19 74 LYS A O 1
ATOM 581 N N . TYR A 1 75 ? -0.915 8.429 5.075 1.00 98.00 75 TYR A N 1
ATOM 582 C CA . TYR A 1 75 ? -0.378 7.826 3.859 1.00 98.00 75 TYR A CA 1
ATOM 583 C C . TYR A 1 75 ? -0.656 8.637 2.589 1.00 98.00 75 TYR A C 1
ATOM 585 O O . TYR A 1 75 ? 0.194 8.616 1.705 1.00 98.00 75 TYR A O 1
ATOM 593 N N . ARG A 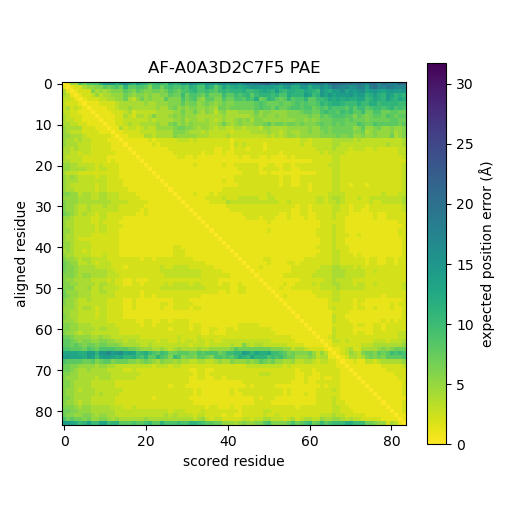1 76 ? -1.737 9.431 2.519 1.00 96.81 76 ARG A N 1
ATOM 594 C CA . ARG A 1 76 ? -1.923 10.433 1.449 1.00 96.81 76 ARG A CA 1
ATOM 595 C C . ARG A 1 76 ? -0.778 11.432 1.411 1.00 96.81 76 ARG A C 1
ATOM 597 O O . ARG A 1 76 ? -0.157 11.587 0.371 1.00 96.81 76 ARG A O 1
ATOM 604 N N . ARG A 1 77 ? -0.419 12.012 2.562 1.00 97.06 77 ARG A N 1
ATOM 605 C CA . ARG A 1 77 ? 0.711 12.949 2.648 1.00 97.06 77 ARG A CA 1
ATOM 606 C C . ARG A 1 77 ? 2.022 12.307 2.191 1.00 97.06 77 ARG A C 1
ATOM 608 O O . ARG A 1 77 ? 2.791 12.921 1.465 1.00 97.06 77 ARG A O 1
ATOM 615 N N . LYS A 1 78 ? 2.287 11.066 2.609 1.00 98.19 78 LYS A N 1
ATOM 616 C CA . LYS A 1 78 ? 3.491 10.340 2.175 1.00 98.19 78 LYS A CA 1
ATOM 617 C C . LYS A 1 78 ? 3.495 10.062 0.671 1.00 98.19 78 LYS A C 1
ATOM 619 O O . LYS A 1 78 ? 4.550 10.153 0.051 1.00 98.19 78 LYS A O 1
ATOM 624 N N . LEU A 1 79 ? 2.339 9.706 0.111 1.00 98.00 79 LEU A N 1
ATOM 625 C CA . LEU A 1 79 ? 2.178 9.480 -1.320 1.00 98.00 79 LEU A CA 1
ATOM 626 C C . LEU A 1 79 ? 2.401 10.776 -2.102 1.00 98.00 79 LEU A C 1
ATOM 628 O O . LEU A 1 79 ? 3.167 10.769 -3.052 1.00 98.00 79 LEU A O 1
ATOM 632 N N . GLU A 1 80 ? 1.807 11.887 -1.668 1.00 97.12 80 GLU A N 1
ATOM 633 C CA . GLU A 1 80 ? 2.045 13.211 -2.253 1.00 97.12 80 GLU A CA 1
ATOM 634 C C . GLU A 1 80 ? 3.543 13.530 -2.266 1.00 97.12 80 GLU A C 1
ATOM 636 O O . GLU A 1 80 ? 4.101 13.743 -3.333 1.00 97.12 80 GLU A O 1
ATOM 641 N N . MET A 1 81 ? 4.224 13.435 -1.119 1.00 97.19 81 MET A N 1
ATOM 642 C CA . MET A 1 81 ? 5.675 13.668 -1.017 1.00 97.19 81 MET A CA 1
ATOM 643 C C . MET A 1 81 ? 6.539 12.718 -1.858 1.00 97.19 81 MET A C 1
ATOM 645 O O . MET A 1 81 ? 7.704 13.009 -2.078 1.00 97.19 81 MET A O 1
ATOM 649 N N . THR A 1 82 ? 6.008 11.564 -2.258 1.00 96.69 82 THR A N 1
ATOM 650 C CA . THR A 1 82 ? 6.713 10.600 -3.116 1.00 96.69 82 THR A CA 1
ATOM 651 C C . THR A 1 82 ? 6.581 10.953 -4.598 1.00 96.69 82 THR A C 1
ATOM 653 O O . THR A 1 82 ? 7.415 10.548 -5.401 1.00 96.69 82 THR A O 1
ATOM 656 N N . LEU A 1 83 ? 5.510 11.655 -4.978 1.00 92.44 83 LEU A N 1
ATOM 657 C CA . LEU A 1 83 ? 5.184 11.968 -6.371 1.00 92.44 83 LEU A CA 1
ATOM 658 C C . LEU A 1 83 ? 5.737 13.321 -6.844 1.00 92.44 83 LEU A C 1
ATOM 660 O O . LEU A 1 83 ? 5.651 13.601 -8.041 1.00 92.44 83 LEU A O 1
ATOM 664 N N . PHE A 1 84 ? 6.249 14.138 -5.922 1.00 88.19 84 PHE A N 1
ATOM 665 C CA . PHE A 1 84 ? 6.907 15.420 -6.180 1.00 88.19 84 PHE A CA 1
ATOM 666 C C . PHE A 1 84 ? 8.423 15.269 -6.091 1.00 88.19 84 PHE A C 1
ATOM 668 O O . PHE A 1 84 ? 9.103 15.882 -6.942 1.00 88.19 84 PHE A O 1
#

pLDDT: mean 93.04, std 7.61, range [59.19, 98.5]

Sequence (84 aa):
SAAAWREALDADPSNRDLQWGMAHAYAVEGDLEAALKLLLTIVREDRSYRDDGARLAMLRMFQEAGDRSALARKYRRKLEMTLF